Protein AF-A0A095XVC8-F1 (afdb_monomer)

Foldseek 3Di:
DPPPPPPPPFDQDLQPRDTDGAQDQDPVQRDRHPNDNDWPVDCDPQVGTSVVSNVCVVVVHHTD

Radius of gyration: 12.33 Å; Cα contacts (8 Å, |Δi|>4): 100; chains: 1; bounding box: 38×25×23 Å

Solvent-accessible surface area (backbone atoms only — not comparable to full-atom values): 3991 Å² total; per-residue (Å²): 134,74,93,73,84,75,74,62,79,59,38,67,34,73,66,79,64,47,79,27,52,76,64,32,64,24,90,88,62,43,48,57,41,77,75,61,80,69,69,80,71,61,30,75,88,34,74,39,28,56,62,56,42,36,50,30,52,76,71,73,44,85,52,74

pLDDT: mean 88.0, std 13.81, range [48.0, 97.88]

Mean pr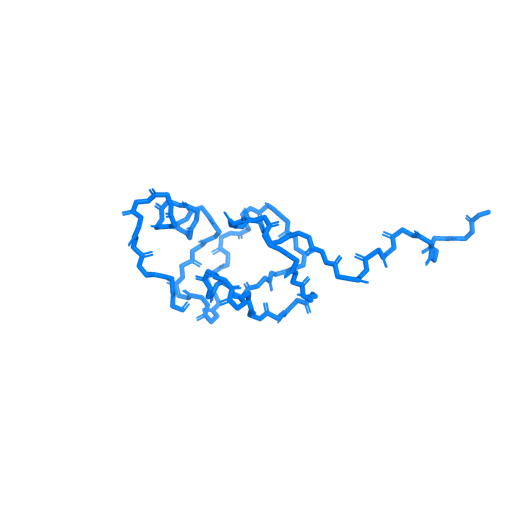edicted aligned error: 5.65 Å

Structure (mmCIF, N/CA/C/O backbone):
data_AF-A0A095XVC8-F1
#
_entry.id   AF-A0A095XVC8-F1
#
loop_
_atom_site.group_PDB
_atom_site.id
_atom_site.type_symbol
_atom_site.label_atom_id
_atom_site.label_alt_id
_atom_site.label_comp_id
_atom_site.label_asym_id
_atom_site.label_entity_id
_atom_site.label_seq_id
_atom_site.pdbx_PDB_ins_code
_atom_site.Cartn_x
_atom_site.Cartn_y
_atom_site.Cartn_z
_atom_site.occupancy
_atom_site.B_iso_or_equiv
_atom_site.auth_seq_id
_atom_site.auth_comp_id
_atom_site.auth_asym_id
_atom_site.auth_atom_id
_atom_site.pdbx_PDB_model_num
ATOM 1 N N . MET A 1 1 ? 29.985 -12.668 -8.703 1.00 48.00 1 MET A N 1
ATOM 2 C CA . MET A 1 1 ? 28.604 -12.669 -8.186 1.00 48.00 1 MET A CA 1
ATOM 3 C C . MET A 1 1 ? 27.854 -11.640 -9.006 1.00 48.00 1 MET A C 1
ATOM 5 O O . MET A 1 1 ? 28.074 -10.447 -8.841 1.00 48.00 1 MET A O 1
ATOM 9 N N . THR A 1 2 ? 27.167 -12.079 -10.056 1.00 48.31 2 THR A N 1
ATOM 10 C CA . THR A 1 2 ? 26.380 -11.179 -10.905 1.00 48.31 2 THR A CA 1
ATOM 11 C C . THR A 1 2 ? 25.127 -10.778 -10.133 1.00 48.31 2 THR A C 1
ATOM 13 O O . THR A 1 2 ? 24.580 -11.591 -9.401 1.00 48.31 2 THR A O 1
ATOM 16 N N . ARG A 1 3 ? 24.703 -9.518 -10.283 1.00 57.19 3 ARG A N 1
ATOM 17 C CA . ARG A 1 3 ? 23.556 -8.839 -9.638 1.00 57.19 3 ARG A CA 1
ATOM 18 C C . ARG A 1 3 ? 22.180 -9.459 -9.967 1.00 57.19 3 ARG A C 1
ATOM 20 O O . ARG A 1 3 ? 21.244 -8.749 -10.309 1.00 57.19 3 ARG A O 1
ATOM 27 N N . LYS A 1 4 ? 22.082 -10.785 -9.993 1.00 48.97 4 LYS A N 1
ATOM 28 C CA . LYS A 1 4 ? 20.893 -11.556 -10.364 1.00 48.97 4 LYS A CA 1
ATOM 29 C C . LYS A 1 4 ? 20.228 -12.209 -9.148 1.00 48.97 4 LYS A C 1
ATOM 31 O O . LYS A 1 4 ? 19.076 -12.608 -9.252 1.00 48.97 4 LYS A O 1
ATOM 36 N N . ASP A 1 5 ? 20.920 -12.211 -8.008 1.00 54.94 5 ASP A N 1
ATOM 37 C CA . ASP A 1 5 ? 20.486 -12.881 -6.778 1.00 54.94 5 ASP A CA 1
ATOM 38 C C . ASP A 1 5 ? 19.930 -11.901 -5.715 1.00 54.94 5 ASP A C 1
ATOM 40 O O . ASP A 1 5 ? 19.539 -12.325 -4.634 1.00 54.94 5 ASP A O 1
ATOM 44 N N . GLU A 1 6 ? 19.856 -10.595 -6.018 1.00 56.19 6 GLU A N 1
ATOM 45 C CA . GLU A 1 6 ? 19.353 -9.545 -5.101 1.00 56.19 6 GLU A CA 1
ATOM 46 C C . GLU A 1 6 ? 18.001 -8.938 -5.514 1.00 56.19 6 GLU A C 1
ATOM 48 O O . GLU A 1 6 ? 17.420 -8.151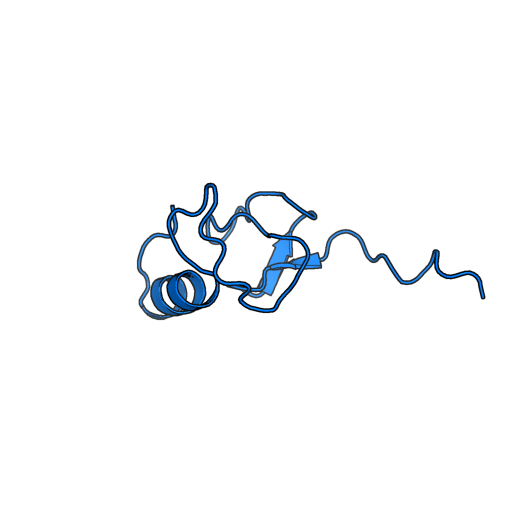 -4.771 1.00 56.19 6 GLU A O 1
ATOM 53 N N . CYS A 1 7 ? 17.440 -9.329 -6.661 1.00 56.84 7 CYS A N 1
ATOM 54 C CA . CYS A 1 7 ? 16.050 -9.006 -6.983 1.00 56.84 7 CYS A CA 1
ATOM 55 C C . CYS A 1 7 ? 15.143 -10.074 -6.360 1.00 56.84 7 CYS A C 1
ATOM 57 O O . CYS A 1 7 ? 14.623 -10.930 -7.077 1.00 56.84 7 CYS A O 1
ATOM 59 N N . SER A 1 8 ? 14.976 -10.070 -5.030 1.00 64.88 8 SER A N 1
ATOM 60 C CA . SER A 1 8 ? 1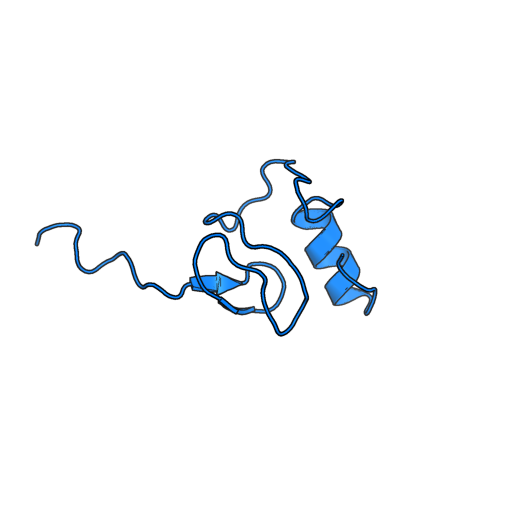3.989 -10.940 -4.381 1.00 64.88 8 SER A CA 1
ATOM 61 C C . SER A 1 8 ? 12.594 -10.397 -4.688 1.00 64.88 8 SER A C 1
ATOM 63 O O . SER A 1 8 ? 12.044 -9.566 -3.973 1.00 64.88 8 SER A O 1
ATOM 65 N N . TYR A 1 9 ? 12.064 -10.806 -5.829 1.00 69.06 9 TYR A N 1
ATOM 66 C CA . TYR A 1 9 ? 10.655 -10.702 -6.154 1.00 69.06 9 TYR A CA 1
ATOM 67 C C . TYR A 1 9 ? 9.975 -11.902 -5.488 1.00 69.06 9 TYR A C 1
ATOM 69 O O . TYR A 1 9 ? 10.404 -13.030 -5.761 1.00 69.06 9 TYR A O 1
ATOM 77 N N . PRO A 1 10 ? 8.984 -11.720 -4.598 1.00 81.69 10 PRO A N 1
ATOM 78 C CA . PRO A 1 10 ? 8.267 -10.487 -4.218 1.00 81.69 10 PRO A CA 1
ATOM 79 C C . PRO A 1 10 ? 8.958 -9.624 -3.136 1.00 81.69 10 PRO A C 1
ATOM 81 O O . PRO A 1 10 ? 9.788 -10.121 -2.379 1.00 81.69 10 PRO A O 1
ATOM 84 N N . MET A 1 11 ? 8.564 -8.344 -3.008 1.00 89.69 11 MET A N 1
ATOM 85 C CA . MET A 1 11 ? 9.076 -7.389 -2.003 1.00 89.69 11 MET A CA 1
ATOM 86 C C . MET A 1 11 ? 8.128 -7.196 -0.812 1.00 89.69 11 MET A C 1
ATOM 88 O O . MET A 1 11 ? 6.968 -7.607 -0.826 1.00 89.69 11 MET A O 1
ATOM 92 N N . LYS A 1 12 ? 8.607 -6.533 0.245 1.00 93.56 12 LYS A N 1
ATOM 93 C CA . LYS A 1 12 ? 7.759 -6.122 1.367 1.00 93.56 12 LYS A CA 1
ATOM 94 C C . LYS A 1 12 ? 6.986 -4.853 1.024 1.00 93.56 12 LYS A C 1
ATOM 96 O O . LYS A 1 12 ? 7.579 -3.842 0.668 1.00 93.56 12 LYS A O 1
ATOM 101 N N . CYS A 1 13 ? 5.662 -4.902 1.169 1.00 95.12 13 CYS A N 1
ATOM 102 C CA . CYS A 1 13 ? 4.792 -3.746 1.017 1.00 95.12 13 CYS A CA 1
ATOM 103 C C . CYS A 1 13 ? 5.230 -2.656 2.006 1.00 95.12 13 CYS A C 1
ATOM 105 O O . CYS A 1 13 ? 5.204 -2.902 3.217 1.00 95.12 13 CYS A O 1
ATOM 107 N N . PRO A 1 14 ? 5.567 -1.446 1.533 1.00 95.56 14 PRO A N 1
ATOM 108 C CA . PRO A 1 14 ? 6.090 -0.396 2.400 1.00 95.56 14 PRO A CA 1
ATOM 109 C C . PRO A 1 14 ? 5.037 0.180 3.359 1.00 95.56 14 PRO A C 1
ATOM 111 O O . PRO A 1 14 ? 5.385 0.943 4.254 1.00 95.56 14 PRO A O 1
ATOM 114 N N . V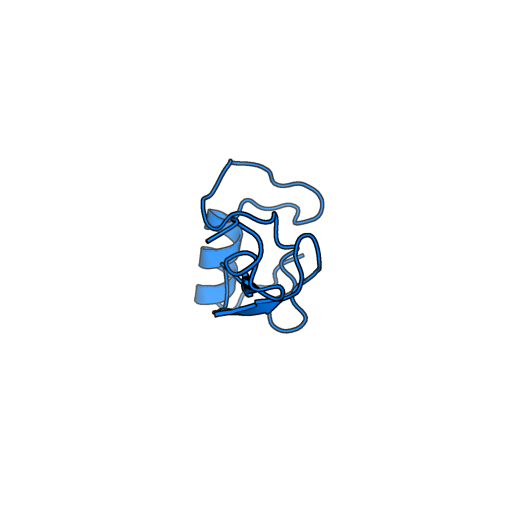AL A 1 15 ? 3.758 -0.172 3.192 1.00 97.00 15 VAL A N 1
ATOM 115 C CA . VAL A 1 15 ? 2.661 0.267 4.065 1.00 97.00 15 VAL A CA 1
ATOM 116 C C . VAL A 1 15 ? 2.424 -0.714 5.213 1.00 97.00 15 VAL A C 1
ATOM 118 O O . VAL A 1 15 ? 2.391 -0.307 6.370 1.00 97.00 15 VAL A O 1
ATOM 121 N N . CYS A 1 16 ? 2.260 -2.005 4.907 1.00 96.69 16 CYS A N 1
ATOM 122 C CA . CYS A 1 16 ? 1.800 -2.998 5.886 1.00 96.69 16 CYS A CA 1
ATOM 123 C C . CYS A 1 16 ? 2.775 -4.155 6.149 1.00 96.69 16 CYS A C 1
ATOM 125 O O . CYS A 1 16 ? 2.512 -4.979 7.021 1.00 96.69 16 CYS A O 1
ATOM 127 N N . GLY A 1 17 ? 3.876 -4.263 5.398 1.00 95.44 17 GLY A N 1
ATOM 128 C CA . GLY A 1 17 ? 4.857 -5.341 5.553 1.00 95.44 17 GLY A CA 1
ATOM 129 C C . GLY A 1 17 ? 4.418 -6.717 5.028 1.00 95.44 17 GLY A C 1
ATOM 130 O O . GLY A 1 17 ? 5.157 -7.696 5.190 1.00 95.44 17 GLY A O 1
ATOM 131 N N . ASN A 1 18 ? 3.253 -6.828 4.377 1.00 95.56 18 ASN A N 1
ATOM 132 C CA . ASN A 1 18 ? 2.899 -8.050 3.650 1.00 95.56 18 ASN A CA 1
ATOM 133 C C . ASN A 1 18 ? 3.780 -8.215 2.401 1.00 95.56 18 ASN A C 1
ATOM 135 O O . ASN A 1 18 ? 4.330 -7.236 1.897 1.00 95.56 18 ASN A O 1
ATOM 139 N N . TRP A 1 19 ? 3.934 -9.439 1.901 1.00 94.00 19 TRP A N 1
ATOM 140 C CA . TRP A 1 19 ? 4.580 -9.651 0.603 1.00 94.00 19 TRP A CA 1
ATOM 141 C C . TRP A 1 19 ? 3.694 -9.110 -0.526 1.00 94.00 19 TRP A C 1
ATOM 143 O O . TRP A 1 19 ? 2.473 -9.249 -0.474 1.00 94.00 19 TRP A O 1
ATOM 153 N N . VAL A 1 20 ? 4.308 -8.449 -1.503 1.00 92.88 20 VAL A N 1
ATOM 154 C CA . VAL A 1 20 ? 3.650 -7.897 -2.689 1.00 92.88 20 VAL A CA 1
ATOM 155 C C . VAL A 1 20 ? 4.613 -7.928 -3.871 1.00 92.88 20 VAL A C 1
ATOM 157 O O . VAL A 1 20 ? 5.823 -7.733 -3.720 1.00 92.88 20 VAL A O 1
ATOM 160 N N . ASP A 1 21 ? 4.060 -8.155 -5.050 1.00 91.56 21 ASP A N 1
ATOM 161 C CA . ASP A 1 21 ? 4.779 -8.086 -6.311 1.00 91.56 21 ASP A CA 1
ATOM 162 C C . ASP A 1 21 ? 5.171 -6.630 -6.643 1.00 91.56 21 ASP A C 1
ATOM 164 O O . ASP A 1 21 ? 4.565 -5.654 -6.172 1.00 91.56 21 ASP A O 1
ATOM 168 N N . PHE A 1 22 ? 6.248 -6.430 -7.413 1.00 89.62 22 PHE A N 1
ATOM 169 C CA . PHE A 1 22 ? 6.593 -5.065 -7.823 1.00 89.62 22 PHE A CA 1
ATOM 170 C C . PHE A 1 22 ? 5.513 -4.504 -8.737 1.00 89.62 22 PHE A C 1
ATOM 172 O O . PHE A 1 22 ? 5.106 -5.168 -9.689 1.00 89.62 22 PHE A O 1
ATOM 179 N N . PHE A 1 23 ? 5.140 -3.251 -8.477 1.00 90.12 23 PHE A N 1
ATOM 180 C CA . PHE A 1 23 ? 4.122 -2.513 -9.227 1.00 90.12 23 PHE A CA 1
ATOM 181 C C . PHE A 1 23 ? 2.695 -3.077 -9.122 1.00 90.12 23 PHE A C 1
ATOM 183 O O . PHE A 1 23 ? 1.811 -2.612 -9.845 1.00 90.12 23 PHE A O 1
ATOM 190 N N . ASP A 1 24 ? 2.459 -4.014 -8.196 1.00 93.31 24 ASP A N 1
ATOM 191 C CA . ASP A 1 24 ? 1.150 -4.621 -7.943 1.00 93.31 24 ASP A CA 1
ATOM 192 C C . ASP A 1 24 ? 0.430 -4.013 -6.722 1.00 93.31 24 ASP A C 1
ATOM 194 O O . ASP A 1 24 ? 1.016 -3.281 -5.912 1.00 93.31 24 ASP A O 1
ATOM 198 N N . ILE A 1 25 ? -0.863 -4.307 -6.594 1.00 95.19 25 ILE A N 1
ATOM 199 C CA . ILE A 1 25 ? -1.727 -3.897 -5.487 1.00 95.19 25 ILE A CA 1
ATOM 200 C C . ILE A 1 25 ? -1.574 -4.886 -4.332 1.00 95.19 25 ILE A C 1
ATOM 202 O O . ILE A 1 25 ? -1.827 -6.079 -4.459 1.00 95.19 25 ILE A O 1
ATOM 206 N N . CYS A 1 26 ? -1.198 -4.387 -3.155 1.00 95.12 26 CYS A N 1
ATOM 207 C CA . CYS A 1 26 ? -1.097 -5.224 -1.969 1.00 95.12 26 CYS A CA 1
ATOM 208 C C . CYS A 1 26 ? -2.485 -5.683 -1.506 1.00 95.12 26 CYS A C 1
ATOM 210 O O . CYS A 1 26 ? -3.250 -4.884 -0.973 1.00 95.12 26 CYS A O 1
ATOM 212 N N . GLU A 1 27 ? -2.774 -6.980 -1.595 1.00 94.88 27 GLU A N 1
ATOM 213 C CA . GLU A 1 27 ? -4.071 -7.553 -1.199 1.00 94.88 27 GLU A CA 1
ATOM 214 C C . GLU A 1 27 ? -4.447 -7.313 0.275 1.0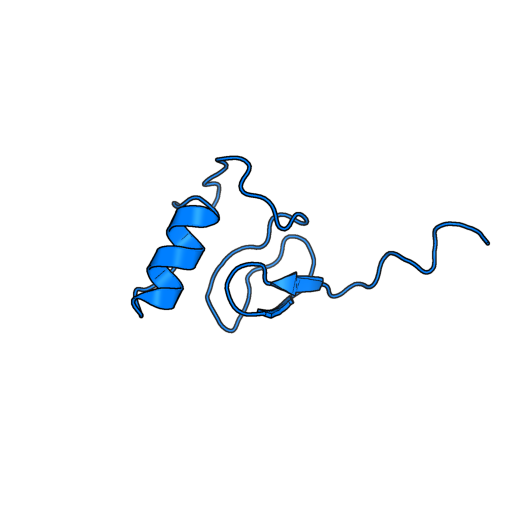0 94.88 27 GLU A C 1
ATOM 216 O O . GLU A 1 27 ? -5.623 -7.321 0.625 1.00 94.88 27 GLU A O 1
ATOM 221 N N . ASN A 1 28 ? -3.462 -7.066 1.149 1.00 95.62 28 ASN A N 1
ATOM 222 C CA . ASN A 1 28 ? -3.710 -6.829 2.574 1.00 95.62 28 ASN A CA 1
ATOM 223 C C . ASN A 1 28 ? -4.142 -5.389 2.886 1.00 95.62 28 ASN A C 1
ATOM 225 O O . ASN A 1 28 ? -4.983 -5.173 3.753 1.00 95.62 28 ASN A O 1
ATOM 229 N N . CYS A 1 29 ? -3.542 -4.392 2.228 1.00 95.75 29 CYS A N 1
ATOM 230 C CA . CYS A 1 29 ? -3.789 -2.984 2.562 1.00 95.75 29 CYS A CA 1
ATOM 231 C C . CYS A 1 29 ? -4.381 -2.159 1.420 1.00 95.75 29 CYS A C 1
ATOM 233 O O . CYS A 1 29 ? -4.835 -1.055 1.676 1.00 95.75 29 CYS A O 1
ATOM 235 N N . GLY A 1 30 ? -4.395 -2.666 0.188 1.00 95.25 30 GLY A N 1
ATOM 236 C CA . GLY A 1 30 ? -4.908 -1.979 -0.998 1.00 95.25 30 GLY A CA 1
ATOM 237 C C . GLY A 1 30 ? -3.931 -1.004 -1.658 1.00 95.25 30 GLY A C 1
ATOM 238 O O . GLY A 1 30 ? -4.240 -0.486 -2.722 1.00 95.25 30 GLY A O 1
ATOM 239 N N . TYR A 1 31 ? -2.751 -0.761 -1.079 1.00 95.69 31 TYR A N 1
ATOM 240 C CA . TYR A 1 31 ? -1.753 0.122 -1.686 1.00 95.69 31 TYR A CA 1
ATOM 241 C C . TYR A 1 31 ? -1.096 -0.533 -2.908 1.00 95.69 31 TYR A C 1
ATOM 243 O O . TYR A 1 31 ? -0.516 -1.617 -2.795 1.00 95.69 31 TYR A O 1
ATOM 251 N N . GLN A 1 32 ? -1.122 0.147 -4.050 1.00 95.06 32 GLN A N 1
ATOM 252 C CA . GLN A 1 32 ? -0.292 -0.155 -5.208 1.00 95.06 32 GLN A CA 1
ATOM 253 C C . GLN A 1 32 ? 1.160 0.228 -4.921 1.00 95.06 32 GLN A C 1
ATOM 255 O O . GLN A 1 32 ? 1.529 1.405 -4.835 1.00 95.06 32 GLN A O 1
ATOM 260 N N . ASN A 1 33 ? 1.995 -0.795 -4.789 1.00 91.38 33 ASN A N 1
ATOM 261 C CA . ASN A 1 33 ? 3.424 -0.653 -4.585 1.00 91.38 33 ASN A CA 1
ATOM 262 C C . ASN A 1 33 ? 4.091 0.035 -5.791 1.00 91.38 33 ASN A C 1
ATOM 264 O O . ASN A 1 33 ? 3.728 -0.204 -6.936 1.00 91.38 33 ASN A O 1
ATOM 268 N N . GLN A 1 34 ? 5.102 0.866 -5.534 1.00 89.69 34 GLN A N 1
ATOM 269 C CA . GLN A 1 34 ? 5.816 1.632 -6.564 1.00 89.69 34 GLN A CA 1
ATOM 270 C C . GLN A 1 34 ? 7.224 1.082 -6.852 1.00 89.69 34 GLN A C 1
ATOM 272 O O . GLN A 1 34 ? 8.001 1.716 -7.559 1.00 89.69 34 GLN A O 1
ATOM 277 N N . GLY A 1 35 ? 7.574 -0.078 -6.284 1.00 87.69 35 GLY A N 1
ATOM 278 C CA . GLY A 1 35 ? 8.897 -0.695 -6.431 1.00 87.69 35 GLY A CA 1
ATOM 279 C C . GLY A 1 35 ? 10.002 -0.039 -5.597 1.00 87.69 35 GLY A C 1
ATOM 280 O O . GLY A 1 35 ? 11.149 -0.468 -5.665 1.00 87.69 35 GLY A O 1
ATOM 281 N N . VAL A 1 36 ? 9.648 0.974 -4.807 1.00 86.56 36 VAL A N 1
ATOM 282 C CA . VAL A 1 36 ? 10.503 1.675 -3.846 1.00 86.56 36 VAL A CA 1
ATOM 283 C C . VAL A 1 36 ? 9.761 1.793 -2.513 1.00 86.56 36 VAL A C 1
ATOM 285 O O . VAL A 1 36 ? 8.527 1.787 -2.481 1.00 86.56 36 VAL A O 1
ATOM 288 N N . ASP A 1 37 ? 10.497 1.876 -1.409 1.00 88.94 37 ASP A N 1
ATOM 289 C CA . ASP A 1 37 ? 9.961 1.992 -0.045 1.00 88.94 37 ASP A CA 1
ATOM 290 C C . ASP A 1 37 ? 10.003 3.424 0.526 1.00 88.94 37 ASP A C 1
ATOM 292 O O . ASP A 1 37 ? 9.519 3.674 1.640 1.00 88.94 37 ASP A O 1
ATOM 296 N N . GLU A 1 38 ? 10.516 4.368 -0.263 1.00 92.31 38 GLU A N 1
ATOM 297 C CA . GLU A 1 38 ? 10.541 5.801 0.016 1.00 92.31 38 GLU A CA 1
ATOM 298 C C . GLU A 1 38 ? 9.340 6.540 -0.592 1.00 92.31 38 GLU A C 1
ATOM 300 O O . GLU A 1 38 ? 8.799 6.158 -1.633 1.00 92.31 38 GLU A O 1
ATOM 305 N N . ASP A 1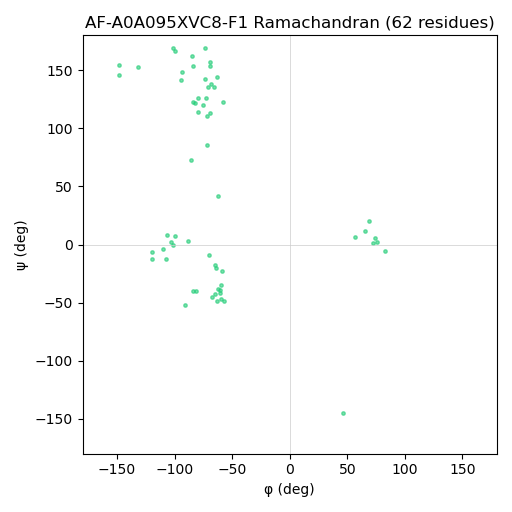 39 ? 8.895 7.607 0.081 1.00 93.75 39 ASP A N 1
ATOM 306 C CA . ASP A 1 39 ? 7.843 8.468 -0.458 1.00 93.75 39 ASP A CA 1
ATOM 307 C C . ASP A 1 39 ? 8.441 9.428 -1.488 1.00 93.75 39 ASP A C 1
ATOM 309 O O . ASP A 1 39 ? 9.228 10.311 -1.157 1.00 93.75 39 ASP A O 1
ATOM 313 N N . ASN A 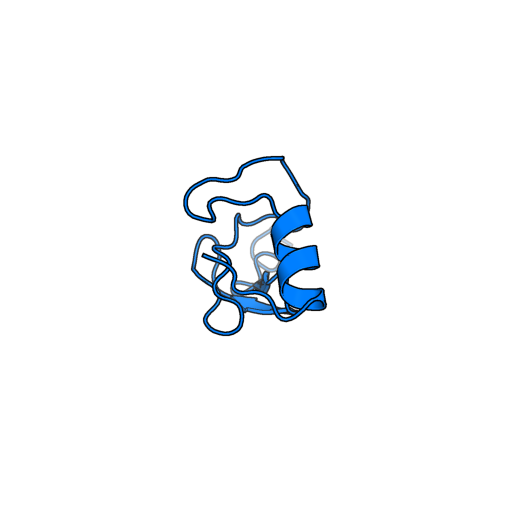1 40 ? 8.041 9.257 -2.741 1.00 93.12 40 ASN A N 1
ATOM 314 C CA . ASN A 1 40 ? 8.442 10.089 -3.872 1.00 93.12 40 ASN A CA 1
ATOM 315 C C . ASN A 1 40 ? 7.373 11.143 -4.231 1.00 93.12 40 ASN A C 1
ATOM 317 O O . ASN A 1 40 ? 7.469 11.799 -5.269 1.00 93.12 40 ASN A O 1
ATOM 321 N N . GLY A 1 41 ? 6.324 11.285 -3.410 1.00 94.12 41 GLY A N 1
ATOM 322 C CA . GLY A 1 41 ? 5.213 12.211 -3.632 1.00 94.12 41 GLY A CA 1
ATOM 323 C C . GLY A 1 41 ? 4.257 11.795 -4.755 1.00 94.12 41 GLY A C 1
ATOM 324 O O . GLY A 1 41 ? 3.284 12.506 -5.026 1.00 94.12 41 GLY A O 1
ATOM 325 N N . LEU A 1 42 ? 4.483 10.651 -5.411 1.00 91.75 42 LEU A N 1
ATOM 326 C CA . LEU A 1 42 ? 3.586 10.142 -6.437 1.00 91.75 42 LEU A CA 1
ATOM 327 C C . LEU A 1 42 ? 2.342 9.559 -5.780 1.00 91.75 42 LEU A C 1
ATOM 329 O O . LEU A 1 42 ? 2.399 8.597 -5.016 1.00 91.75 42 LEU A O 1
ATOM 333 N N . ARG A 1 43 ? 1.193 10.128 -6.139 1.00 92.88 43 ARG A N 1
ATOM 334 C CA . ARG A 1 43 ? -0.114 9.592 -5.747 1.00 92.88 43 ARG A CA 1
ATOM 335 C C . ARG A 1 43 ? -0.557 8.483 -6.693 1.00 92.88 43 ARG A C 1
ATOM 337 O O . ARG A 1 43 ? -1.090 7.478 -6.247 1.00 92.88 43 ARG A O 1
ATOM 344 N N . GLY A 1 44 ? -0.321 8.655 -7.998 1.00 85.50 44 GLY A N 1
ATOM 345 C CA . GLY A 1 44 ? -0.683 7.667 -9.017 1.00 85.50 44 GLY A CA 1
ATOM 346 C C . GLY A 1 44 ? -2.116 7.126 -8.847 1.00 85.50 44 GLY A C 1
ATOM 347 O O . GLY A 1 44 ? -3.008 7.860 -8.405 1.00 85.50 44 GLY A O 1
ATOM 348 N N . PRO A 1 45 ? -2.345 5.841 -9.156 1.00 88.94 45 PRO A N 1
ATOM 349 C CA . PRO A 1 45 ? -3.621 5.175 -8.901 1.00 88.94 45 PRO A CA 1
ATOM 350 C C . PRO A 1 45 ? -4.001 5.053 -7.417 1.00 88.94 45 PRO A C 1
ATOM 352 O O . PRO A 1 45 ? -5.194 4.966 -7.147 1.00 88.94 45 PRO A O 1
ATOM 355 N N . ASN A 1 46 ? -3.047 5.157 -6.475 1.00 92.44 46 ASN A N 1
ATOM 356 C CA . ASN A 1 46 ? -3.310 5.125 -5.024 1.00 92.44 46 ASN A CA 1
ATOM 357 C C . ASN A 1 46 ? -4.144 6.316 -4.524 1.00 92.44 46 ASN A C 1
ATOM 359 O O . ASN A 1 46 ? -4.621 6.343 -3.390 1.00 92.44 46 ASN A O 1
ATOM 363 N N . ARG A 1 47 ? -4.222 7.397 -5.317 1.00 92.75 47 ARG A N 1
ATOM 364 C CA . ARG A 1 47 ? -4.850 8.682 -4.946 1.00 92.75 47 ARG A CA 1
ATOM 365 C C . ARG A 1 47 ? -4.272 9.329 -3.679 1.00 92.75 47 ARG A C 1
ATOM 367 O O . ARG A 1 47 ? -4.785 10.371 -3.271 1.00 92.75 47 ARG A O 1
ATOM 374 N N . MET A 1 48 ? -3.200 8.783 -3.107 1.00 95.56 48 MET A N 1
ATOM 375 C CA . MET A 1 48 ? -2.496 9.243 -1.909 1.00 95.56 48 MET A CA 1
ATOM 376 C C . MET A 1 48 ? -1.000 8.916 -1.995 1.00 95.56 48 MET A C 1
ATOM 378 O O . MET A 1 48 ? -0.618 7.996 -2.718 1.00 95.56 48 MET A O 1
ATOM 382 N N . THR A 1 49 ? -0.156 9.681 -1.301 1.00 96.69 49 THR A N 1
ATOM 383 C CA . THR A 1 49 ? 1.292 9.413 -1.235 1.00 96.69 49 THR A CA 1
ATOM 384 C C . THR A 1 49 ? 1.594 8.204 -0.348 1.00 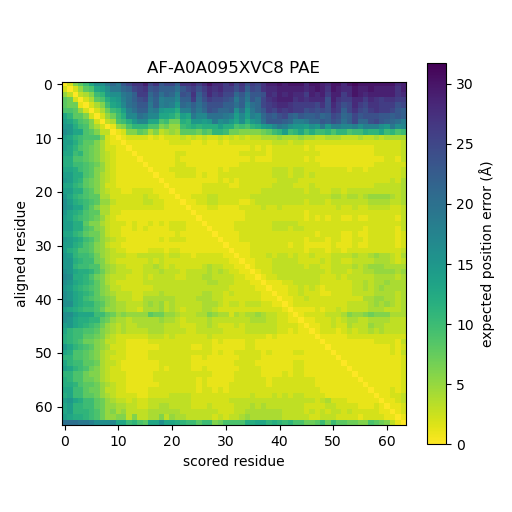96.69 49 THR A C 1
ATOM 386 O O . THR A 1 49 ? 0.723 7.725 0.384 1.00 96.69 49 THR A O 1
ATOM 389 N N . LEU A 1 50 ? 2.837 7.708 -0.365 1.00 96.69 50 LEU A N 1
ATOM 390 C CA . LEU A 1 50 ? 3.222 6.607 0.522 1.00 96.69 50 LEU A CA 1
ATOM 391 C C . LEU A 1 50 ? 3.092 7.002 2.002 1.00 96.69 50 LEU A C 1
ATOM 393 O O . LEU A 1 50 ? 2.670 6.183 2.821 1.00 96.69 50 LEU A O 1
ATOM 397 N N . THR A 1 51 ? 3.432 8.245 2.354 1.00 97.06 51 THR A N 1
ATOM 398 C CA . THR A 1 51 ? 3.268 8.757 3.723 1.00 97.06 51 THR A CA 1
ATOM 399 C C . THR A 1 51 ? 1.797 8.782 4.124 1.00 97.06 51 THR A C 1
ATOM 401 O O . THR A 1 51 ? 1.445 8.221 5.161 1.00 97.06 51 THR A O 1
ATOM 404 N N . GLU A 1 52 ? 0.925 9.335 3.278 1.00 97.50 52 GLU A N 1
ATOM 405 C CA . GLU A 1 52 ? -0.521 9.363 3.528 1.00 97.50 52 GLU A CA 1
ATOM 406 C C . GLU A 1 52 ? -1.101 7.941 3.653 1.00 97.50 52 GLU A C 1
ATOM 408 O O . GLU A 1 52 ? -1.919 7.686 4.536 1.00 97.50 52 GLU A O 1
ATOM 413 N N . ALA A 1 53 ? -0.641 6.984 2.837 1.00 97.38 53 ALA A N 1
ATOM 414 C CA . ALA A 1 53 ? -1.063 5.585 2.922 1.00 97.38 53 ALA A CA 1
ATOM 415 C C . ALA A 1 53 ? -0.627 4.915 4.236 1.00 97.38 53 ALA A C 1
ATOM 417 O O . ALA A 1 53 ? -1.420 4.211 4.864 1.00 97.38 53 ALA A O 1
ATOM 418 N N . LYS A 1 54 ? 0.611 5.152 4.693 1.00 97.12 54 LYS A N 1
ATOM 419 C CA . LYS A 1 54 ? 1.103 4.672 6.000 1.00 97.12 54 LYS A CA 1
ATOM 420 C C . LYS A 1 54 ? 0.267 5.241 7.149 1.00 97.12 54 LYS A C 1
ATOM 422 O O . LYS A 1 54 ? -0.078 4.511 8.079 1.00 97.12 54 LYS A O 1
ATOM 427 N N . GLU A 1 55 ? -0.086 6.523 7.086 1.00 97.88 55 GLU A N 1
ATOM 428 C CA . GLU A 1 55 ? -0.942 7.169 8.085 1.00 97.88 55 GLU A CA 1
ATOM 429 C C . GLU A 1 55 ? -2.372 6.628 8.064 1.00 97.88 55 GLU A C 1
ATOM 431 O O . GLU A 1 55 ? -2.909 6.296 9.123 1.00 97.88 55 GLU A O 1
ATOM 436 N N . ALA A 1 56 ? -2.967 6.474 6.878 1.00 97.25 56 ALA A N 1
ATOM 437 C CA . ALA A 1 56 ? -4.287 5.880 6.708 1.00 97.25 56 ALA A CA 1
ATOM 438 C C . ALA A 1 56 ? -4.331 4.463 7.295 1.00 97.25 56 ALA A C 1
ATOM 440 O O . ALA A 1 56 ? -5.200 4.175 8.116 1.00 97.25 56 ALA A O 1
ATOM 441 N N . TYR A 1 57 ? -3.346 3.619 6.969 1.00 97.19 57 TYR A N 1
ATOM 442 C CA . TYR A 1 57 ? -3.241 2.261 7.502 1.00 97.19 57 TYR A CA 1
ATOM 443 C C . TYR A 1 57 ? -3.122 2.243 9.030 1.00 97.19 57 TYR A C 1
ATOM 445 O O . TYR A 1 57 ? -3.861 1.522 9.700 1.00 97.19 57 TYR A O 1
ATOM 453 N N . ARG A 1 58 ? -2.248 3.084 9.604 1.00 97.56 58 ARG A N 1
ATOM 454 C CA . ARG A 1 58 ? -2.070 3.202 11.063 1.00 97.56 58 ARG A CA 1
ATOM 455 C C . ARG A 1 58 ? -3.357 3.621 11.778 1.00 97.56 58 ARG A C 1
ATOM 457 O O . ARG A 1 58 ? -3.606 3.164 12.889 1.00 97.56 58 ARG A O 1
ATOM 464 N N . ASN A 1 59 ? -4.162 4.469 11.145 1.00 97.75 59 ASN A N 1
ATOM 465 C CA . ASN A 1 59 ? -5.422 4.966 11.694 1.00 97.75 59 ASN A CA 1
ATOM 466 C C . ASN A 1 59 ? -6.627 4.057 11.369 1.00 97.75 59 ASN A C 1
ATOM 468 O O . ASN A 1 59 ? -7.757 4.396 11.718 1.00 97.75 59 ASN A O 1
ATOM 472 N N . GLY A 1 60 ? -6.419 2.919 10.694 1.00 95.81 60 GLY A N 1
ATOM 473 C CA . GLY A 1 60 ? -7.495 2.012 10.278 1.00 95.81 60 GLY A CA 1
ATOM 474 C C . GLY A 1 60 ? -8.398 2.582 9.178 1.00 95.81 60 GLY A C 1
ATOM 475 O O . GLY A 1 60 ? -9.533 2.137 9.009 1.00 95.81 60 GLY A O 1
ATOM 476 N N . HIS A 1 61 ? -7.927 3.588 8.442 1.00 95.00 61 HIS A N 1
ATOM 477 C CA . HIS A 1 61 ? -8.620 4.148 7.289 1.00 95.00 61 HIS A CA 1
ATOM 478 C C . HIS A 1 61 ? -8.338 3.336 6.025 1.00 95.00 61 HIS A C 1
ATOM 480 O O . HIS A 1 61 ? -7.299 2.695 5.873 1.00 95.00 61 HIS A O 1
ATOM 486 N N . LYS A 1 62 ? -9.285 3.394 5.089 1.00 90.31 62 LYS A N 1
ATOM 487 C CA . LYS A 1 62 ? -9.173 2.718 3.799 1.00 90.31 62 LYS A CA 1
ATOM 488 C C . LYS A 1 62 ? -8.127 3.395 2.907 1.00 90.31 62 LYS A C 1
ATOM 490 O O . LYS A 1 62 ? -8.144 4.616 2.759 1.00 90.31 62 LYS A O 1
ATOM 495 N N . ILE A 1 63 ? -7.289 2.579 2.271 1.00 92.56 63 ILE A N 1
ATOM 496 C CA . ILE A 1 63 ? -6.419 2.963 1.152 1.00 92.56 63 ILE A CA 1
ATOM 497 C C . ILE A 1 63 ? -7.160 2.624 -0.155 1.00 92.56 63 ILE A C 1
ATOM 499 O O . ILE A 1 63 ? -7.902 1.636 -0.197 1.00 92.56 63 ILE A O 1
ATOM 503 N N . TYR A 1 64 ? -7.043 3.482 -1.172 1.00 72.31 64 TYR A N 1
ATOM 504 C CA . TYR A 1 64 ? -7.820 3.428 -2.420 1.00 72.31 64 TYR A CA 1
ATOM 505 C C . TYR A 1 64 ? -6.944 3.221 -3.642 1.00 72.31 64 TYR A C 1
ATOM 507 O O . TYR A 1 64 ? -5.789 3.684 -3.594 1.00 72.31 64 TYR A O 1
#

Nearest PDB structures (foldseek):
  2zjr-assembly1_Z  TM=6.550E-01  e=2.089E+00  Deinococcus radiodurans

Sequence (64 aa):
MTRKDECSYPMKCPVCGNWVDFFDICENCGYQNQGVDEDNGLRGPNRMTLTEAKEAYRNGHKIY

Secondary structure (DSSP, 8-state):
--TTSS--SSEEPTTT--EE-TTSB-TTT--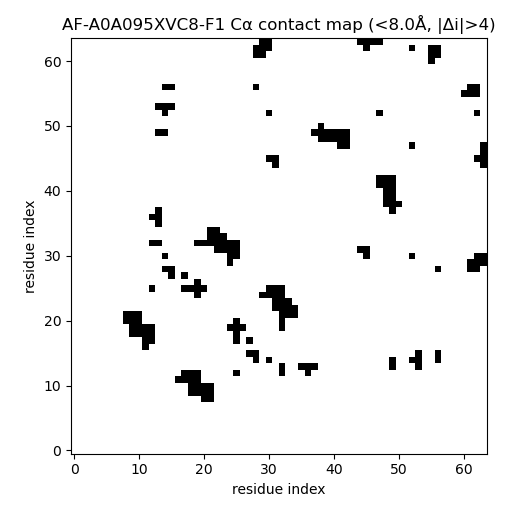B--S-SS--S--GGGTS-HHHHHHHHHTTPPP-